Protein AF-A0AAV9C1B7-F1 (afdb_monomer)

Structure (mmCIF, N/CA/C/O backbone):
data_AF-A0AAV9C1B7-F1
#
_entry.id   AF-A0AAV9C1B7-F1
#
loop_
_atom_site.group_PDB
_atom_site.id
_atom_site.type_symbol
_atom_site.label_atom_id
_atom_site.label_alt_id
_atom_site.label_comp_id
_atom_site.label_asym_id
_atom_site.label_entity_id
_atom_site.label_seq_id
_atom_site.pdbx_PDB_ins_code
_atom_site.Cartn_x
_atom_site.Cartn_y
_atom_site.Cartn_z
_atom_site.occupancy
_atom_site.B_iso_or_equiv
_atom_site.auth_seq_id
_atom_site.auth_comp_id
_atom_site.auth_asym_id
_atom_site.auth_atom_id
_atom_site.pdbx_PDB_model_num
ATOM 1 N N . MET A 1 1 ? 6.411 6.183 15.740 1.00 56.03 1 MET A N 1
ATOM 2 C CA . MET A 1 1 ? 5.144 6.193 14.979 1.00 56.03 1 MET A CA 1
ATOM 3 C C . MET A 1 1 ? 4.269 5.058 15.494 1.00 56.03 1 MET A C 1
ATOM 5 O O . MET A 1 1 ? 4.793 3.987 15.737 1.00 56.03 1 MET A O 1
ATOM 9 N N . PHE A 1 2 ? 2.985 5.317 15.755 1.00 60.78 2 PHE A N 1
ATOM 10 C CA . PHE A 1 2 ? 1.939 4.313 16.015 1.00 60.78 2 PHE A CA 1
ATOM 11 C C . PHE A 1 2 ? 2.238 3.130 16.975 1.00 60.78 2 PHE A C 1
ATOM 13 O O . PHE A 1 2 ? 1.910 1.987 16.677 1.00 60.78 2 PHE A O 1
ATOM 20 N N . ASN A 1 3 ? 2.787 3.382 18.168 1.00 59.91 3 ASN A N 1
ATOM 21 C CA . ASN A 1 3 ? 3.024 2.315 19.161 1.00 59.91 3 ASN A CA 1
ATOM 22 C C . ASN A 1 3 ? 1.745 1.838 19.877 1.00 59.91 3 ASN A C 1
ATOM 24 O O . ASN A 1 3 ? 1.700 0.746 20.441 1.00 59.91 3 ASN A O 1
ATOM 28 N N . ASP A 1 4 ? 0.677 2.636 19.832 1.00 73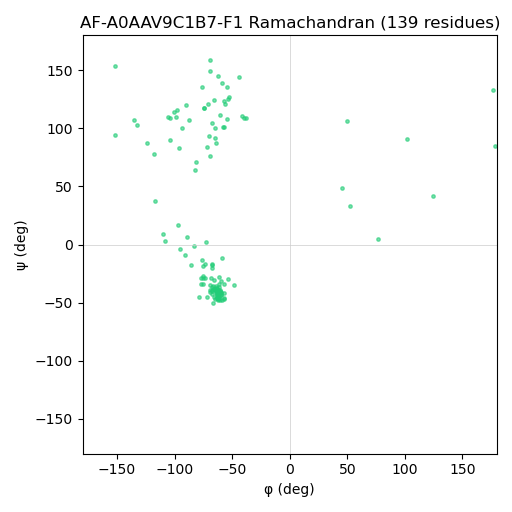.00 4 ASP A N 1
ATOM 29 C CA . ASP A 1 4 ? -0.571 2.315 20.512 1.00 73.00 4 ASP A CA 1
ATOM 30 C C . ASP A 1 4 ? -1.544 1.593 19.580 1.00 73.00 4 ASP A C 1
ATOM 32 O O . ASP A 1 4 ? -2.297 2.222 18.831 1.00 73.00 4 ASP A O 1
ATOM 36 N N . ARG A 1 5 ? -1.619 0.263 19.705 1.00 70.12 5 ARG A N 1
ATOM 37 C CA . ARG A 1 5 ? -2.596 -0.583 18.986 1.00 70.12 5 ARG A CA 1
ATOM 38 C C . ARG A 1 5 ? -4.036 -0.067 19.064 1.00 70.12 5 ARG A C 1
ATOM 40 O O . ARG A 1 5 ? -4.780 -0.173 18.097 1.00 70.12 5 ARG A O 1
ATOM 47 N N . ARG A 1 6 ? -4.426 0.528 20.196 1.00 72.19 6 ARG A N 1
ATOM 48 C CA . ARG A 1 6 ? -5.775 1.093 20.393 1.00 72.19 6 ARG A CA 1
ATOM 49 C C . ARG A 1 6 ? -5.996 2.396 19.621 1.00 72.19 6 ARG A C 1
ATOM 51 O O . ARG A 1 6 ? -7.122 2.699 19.250 1.00 72.19 6 ARG A O 1
ATOM 58 N N . LYS A 1 7 ? -4.938 3.177 19.375 1.00 82.31 7 LYS A N 1
ATOM 59 C CA . LYS A 1 7 ? -5.026 4.399 18.560 1.00 82.31 7 LYS A CA 1
ATOM 60 C C . LYS A 1 7 ? -5.124 4.062 17.073 1.00 82.31 7 LYS A C 1
ATOM 62 O O . LYS A 1 7 ? -5.778 4.793 16.344 1.00 82.31 7 LYS A O 1
ATOM 67 N N . LEU A 1 8 ? -4.563 2.929 16.646 1.00 83.81 8 LEU A N 1
ATOM 68 C CA . LEU A 1 8 ? -4.617 2.483 15.252 1.00 83.81 8 LEU A CA 1
ATOM 69 C C . LEU A 1 8 ? -6.034 2.174 14.767 1.00 83.81 8 LEU A C 1
ATOM 71 O O . LEU A 1 8 ? -6.374 2.504 13.638 1.00 83.81 8 LEU A O 1
ATOM 75 N N . GLN A 1 9 ? -6.889 1.634 15.637 1.00 85.25 9 GLN A N 1
ATOM 76 C CA . GLN A 1 9 ? -8.305 1.415 15.322 1.00 85.25 9 GLN A CA 1
ATOM 77 C C . GLN A 1 9 ? -9.060 2.716 15.018 1.00 85.25 9 GLN A C 1
ATOM 79 O O . GLN A 1 9 ? -10.016 2.696 14.253 1.00 85.25 9 GLN A O 1
ATOM 84 N N . LYS A 1 10 ? -8.617 3.851 15.579 1.00 87.50 10 LYS A N 1
ATOM 85 C CA . LYS A 1 10 ? -9.222 5.169 15.328 1.00 87.50 10 LYS A CA 1
ATOM 86 C C . LYS A 1 10 ? -8.850 5.758 13.963 1.00 87.50 10 LYS A C 1
ATOM 88 O O . LYS A 1 10 ? -9.458 6.741 13.564 1.00 87.50 10 LYS A O 1
ATOM 93 N N . LEU A 1 11 ? -7.847 5.195 13.285 1.00 89.12 11 LEU A N 1
ATOM 94 C CA . LEU A 1 11 ? -7.454 5.599 11.930 1.00 89.12 11 LEU A CA 1
ATOM 95 C C . LEU A 1 11 ? -8.278 4.892 10.853 1.00 89.12 11 LEU A C 1
ATOM 97 O O . LEU A 1 11 ? -8.266 5.317 9.702 1.00 89.12 11 LEU A O 1
ATOM 101 N N . ALA A 1 12 ? -8.952 3.797 11.209 1.00 90.44 12 ALA A N 1
ATOM 102 C CA . ALA A 1 12 ? -9.855 3.123 10.295 1.00 90.44 12 ALA A CA 1
ATOM 103 C C . ALA A 1 12 ? -11.089 3.993 10.034 1.00 90.44 12 ALA A C 1
ATOM 105 O O . ALA A 1 12 ? -11.534 4.733 10.913 1.00 90.44 12 ALA A O 1
ATOM 106 N N . ASP A 1 13 ? -11.659 3.867 8.835 1.00 91.12 13 ASP A N 1
ATOM 107 C CA . ASP A 1 13 ? -12.870 4.590 8.456 1.00 91.12 13 ASP A CA 1
ATOM 108 C C . ASP A 1 13 ? -14.014 4.281 9.452 1.00 91.12 13 ASP A C 1
ATOM 110 O O . ASP A 1 13 ? -14.382 3.109 9.622 1.00 91.12 13 ASP A O 1
ATOM 114 N N . PRO A 1 14 ? -14.608 5.306 10.100 1.00 91.19 14 PRO A N 1
ATOM 115 C CA . PRO A 1 14 ? -15.753 5.137 10.991 1.00 91.19 14 PRO A CA 1
ATOM 116 C C . PRO A 1 14 ? -16.931 4.388 10.354 1.00 91.19 14 PRO A C 1
ATOM 118 O O . PRO A 1 14 ? -17.661 3.680 11.054 1.00 91.19 14 PRO A O 1
ATOM 121 N N . ARG A 1 15 ? -17.106 4.489 9.029 1.00 92.75 15 ARG A N 1
ATOM 122 C CA . ARG A 1 15 ? -18.174 3.812 8.277 1.00 92.75 15 ARG A CA 1
ATOM 123 C C . ARG A 1 15 ? -18.016 2.299 8.243 1.00 92.75 15 ARG A C 1
ATOM 125 O O . ARG A 1 15 ? -19.007 1.603 8.039 1.00 92.75 15 ARG A O 1
ATOM 132 N N . LEU A 1 16 ? -16.811 1.781 8.483 1.00 89.44 16 LEU A N 1
ATOM 133 C CA . LEU A 1 16 ? -16.593 0.343 8.600 1.00 89.44 16 LEU A CA 1
ATOM 134 C C . LEU A 1 16 ? -17.133 -0.210 9.921 1.00 89.44 16 LEU A C 1
ATOM 136 O O . LEU A 1 16 ? -17.308 -1.416 10.023 1.00 89.44 16 LEU A O 1
ATOM 140 N N . GLN A 1 17 ? -17.401 0.627 10.934 1.00 87.81 17 GLN A N 1
ATOM 141 C CA . GLN A 1 17 ? -17.998 0.210 12.215 1.00 87.81 17 GLN A CA 1
ATOM 142 C C . GLN A 1 17 ? -17.262 -0.965 12.897 1.00 87.81 17 GLN A C 1
ATOM 144 O O . GLN A 1 17 ? -17.877 -1.820 13.531 1.00 87.81 17 GLN A O 1
ATOM 149 N N . GLY A 1 18 ? -15.937 -1.049 12.733 1.00 86.44 18 GLY A N 1
ATOM 150 C CA . GLY A 1 18 ? -15.138 -2.167 13.254 1.00 86.44 18 GLY A CA 1
ATOM 151 C C . GLY A 1 18 ? -15.244 -3.472 12.452 1.00 86.44 18 GLY A C 1
ATOM 152 O O . GLY A 1 18 ? -14.652 -4.474 12.848 1.00 86.44 18 GLY A O 1
ATOM 153 N N . ARG A 1 19 ? -15.956 -3.474 11.318 1.00 88.81 19 ARG A N 1
ATOM 154 C CA . ARG A 1 19 ? -16.113 -4.622 10.416 1.00 88.81 19 ARG A CA 1
ATOM 155 C C . ARG A 1 19 ? -14.924 -4.770 9.475 1.00 88.81 19 ARG A C 1
ATOM 157 O O . ARG A 1 19 ? -15.034 -4.598 8.265 1.00 88.81 19 ARG A O 1
ATOM 164 N N . TYR A 1 20 ? -13.763 -5.038 10.046 1.00 88.88 20 TYR A N 1
ATOM 165 C CA . TYR A 1 20 ? -12.546 -5.292 9.292 1.00 88.88 20 TYR A CA 1
ATOM 166 C C . TYR A 1 20 ? -11.608 -6.201 10.091 1.00 88.88 20 TYR A C 1
ATOM 168 O O . TYR A 1 20 ? -11.634 -6.205 11.328 1.00 88.88 20 TYR A O 1
ATOM 176 N N . PRO A 1 21 ? -10.741 -6.973 9.418 1.00 90.19 21 PRO A N 1
ATOM 177 C CA . PRO A 1 21 ? -9.776 -7.803 10.112 1.00 90.19 21 PRO A CA 1
ATOM 178 C C . PRO A 1 21 ? -8.711 -6.909 10.749 1.00 90.19 21 PRO A C 1
ATOM 180 O O . PRO A 1 21 ? -7.979 -6.195 10.063 1.00 90.19 21 PRO A O 1
ATOM 183 N N . MET A 1 22 ? -8.556 -6.990 12.073 1.00 88.25 22 MET A N 1
ATOM 184 C CA . MET A 1 22 ? -7.535 -6.209 12.784 1.00 88.25 22 MET A CA 1
ATOM 185 C C . MET A 1 22 ? -6.115 -6.471 12.273 1.00 88.25 22 MET A C 1
ATOM 187 O O . MET A 1 22 ? -5.294 -5.558 12.241 1.00 88.25 22 MET A O 1
ATOM 191 N N . ARG A 1 23 ? -5.824 -7.708 11.852 1.00 88.81 23 ARG A N 1
ATOM 192 C CA . ARG A 1 23 ? -4.534 -8.057 11.241 1.00 88.81 23 ARG A CA 1
ATOM 193 C C . ARG A 1 23 ? -4.308 -7.302 9.930 1.00 88.81 23 ARG A C 1
ATOM 195 O O . ARG A 1 23 ? -3.245 -6.712 9.767 1.00 88.81 23 ARG A O 1
ATOM 202 N N . GLY A 1 24 ? -5.324 -7.257 9.066 1.00 91.69 24 GLY A N 1
ATOM 203 C CA . GLY A 1 24 ? -5.274 -6.521 7.803 1.00 91.69 24 GLY A CA 1
ATOM 204 C C . GLY A 1 24 ? -5.079 -5.021 8.018 1.00 91.69 24 GLY A C 1
ATOM 205 O O . GLY A 1 24 ? -4.245 -4.421 7.347 1.00 91.69 24 GLY A O 1
ATOM 206 N N . LEU A 1 25 ? -5.745 -4.432 9.021 1.00 91.06 25 LEU A N 1
ATOM 207 C CA . LEU A 1 25 ? -5.539 -3.023 9.381 1.00 91.06 25 LEU A CA 1
ATOM 208 C C . LEU A 1 25 ? -4.075 -2.738 9.751 1.00 91.06 25 LEU A C 1
ATOM 210 O O . LEU A 1 25 ? -3.489 -1.780 9.253 1.00 91.06 25 LEU A O 1
ATOM 214 N N . TYR A 1 26 ? -3.465 -3.563 10.608 1.00 91.88 26 TYR A N 1
ATOM 215 C CA . TYR A 1 26 ? -2.068 -3.358 11.004 1.00 91.88 26 TYR A CA 1
ATOM 216 C C . TYR A 1 26 ? -1.096 -3.524 9.835 1.00 91.88 26 TYR A C 1
ATOM 218 O O . TYR A 1 26 ? -0.146 -2.752 9.723 1.00 91.88 26 TYR A O 1
ATOM 226 N N . GLN A 1 27 ? -1.337 -4.497 8.956 1.00 93.81 27 GLN A N 1
ATOM 227 C CA . GLN A 1 27 ? -0.509 -4.697 7.768 1.00 93.81 27 GLN A CA 1
ATOM 228 C C . GLN A 1 27 ? -0.638 -3.525 6.789 1.00 93.81 27 GLN A C 1
ATOM 230 O O . GLN A 1 27 ? 0.377 -3.003 6.336 1.00 93.81 27 GLN A O 1
ATOM 235 N N . ALA A 1 28 ? -1.859 -3.056 6.524 1.00 94.56 28 ALA A N 1
ATOM 236 C CA . ALA A 1 28 ? -2.099 -1.895 5.670 1.00 94.56 28 ALA A CA 1
ATOM 237 C C . ALA A 1 28 ? -1.412 -0.635 6.223 1.00 94.56 28 ALA A C 1
ATOM 239 O O . ALA A 1 28 ? -0.771 0.099 5.474 1.00 94.56 28 ALA A O 1
ATOM 240 N N . LEU A 1 29 ? -1.470 -0.421 7.541 1.00 93.50 29 LEU A N 1
ATOM 241 C CA . LEU A 1 29 ? -0.768 0.678 8.207 1.00 93.50 29 LEU A CA 1
ATOM 242 C C . LEU A 1 29 ? 0.754 0.560 8.103 1.00 93.50 29 LEU A 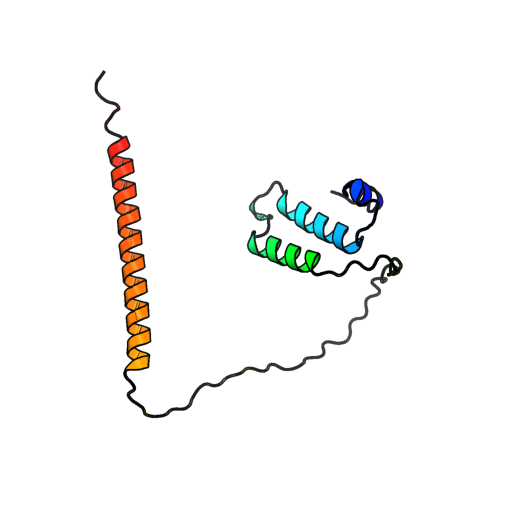C 1
ATOM 244 O O . LEU A 1 29 ? 1.421 1.576 7.930 1.00 93.50 29 LEU A O 1
ATOM 248 N N . ALA A 1 30 ? 1.311 -0.650 8.182 1.00 93.06 30 ALA A N 1
ATOM 249 C CA . ALA A 1 30 ? 2.740 -0.863 7.976 1.00 93.06 30 ALA A CA 1
ATOM 250 C C . ALA A 1 30 ? 3.151 -0.494 6.541 1.00 93.06 30 ALA A C 1
ATOM 252 O O . ALA A 1 30 ? 4.111 0.252 6.358 1.00 93.06 30 ALA A O 1
ATOM 253 N N . VAL A 1 31 ? 2.383 -0.930 5.535 1.00 95.69 31 VAL A N 1
ATOM 254 C CA . VAL A 1 31 ? 2.616 -0.568 4.125 1.00 95.69 31 VAL A CA 1
ATOM 255 C C . VAL A 1 31 ? 2.515 0.943 3.920 1.00 95.69 31 VAL A C 1
ATOM 257 O O . VAL A 1 31 ? 3.428 1.544 3.353 1.00 95.69 31 VAL A O 1
ATOM 260 N N . ALA A 1 32 ? 1.468 1.581 4.448 1.00 95.69 32 ALA A N 1
ATOM 261 C CA . ALA A 1 32 ? 1.305 3.031 4.382 1.00 95.69 32 ALA A CA 1
ATOM 262 C C . ALA A 1 32 ? 2.472 3.766 5.059 1.00 95.69 32 ALA A C 1
ATOM 264 O O . ALA A 1 32 ? 3.027 4.703 4.486 1.00 95.69 32 ALA A O 1
ATOM 265 N N . SER A 1 33 ? 2.902 3.300 6.237 1.00 93.75 33 SER A N 1
ATOM 266 C CA . SER A 1 33 ? 4.039 3.872 6.959 1.00 93.75 33 SER A CA 1
ATOM 267 C C . SER A 1 33 ? 5.333 3.777 6.160 1.00 93.75 33 SER A C 1
ATOM 269 O O . SER A 1 33 ? 6.126 4.708 6.229 1.00 93.75 33 SER A O 1
ATOM 271 N N . MET A 1 34 ? 5.552 2.690 5.411 1.00 95.44 34 MET A N 1
ATOM 272 C CA . MET A 1 34 ? 6.723 2.564 4.541 1.00 95.44 34 MET A CA 1
ATOM 273 C C . MET A 1 34 ? 6.687 3.569 3.382 1.00 95.44 34 MET A C 1
ATOM 275 O O . MET A 1 34 ? 7.732 4.096 3.006 1.00 95.44 34 MET A O 1
ATOM 279 N N . CYS A 1 35 ? 5.498 3.856 2.843 1.00 96.94 35 CYS A N 1
ATOM 280 C CA . CYS A 1 35 ? 5.311 4.733 1.684 1.00 96.94 35 CYS A CA 1
ATOM 281 C C . CYS A 1 35 ? 5.469 6.226 2.010 1.00 96.94 35 CYS A C 1
ATOM 283 O O . CYS A 1 35 ? 5.960 6.979 1.173 1.00 96.94 35 CYS A O 1
ATOM 285 N N . ILE A 1 36 ? 5.070 6.658 3.211 1.00 95.06 36 ILE A N 1
ATOM 286 C CA . ILE A 1 36 ? 5.095 8.079 3.612 1.00 95.06 36 ILE A CA 1
ATOM 287 C C . ILE A 1 36 ? 6.416 8.517 4.258 1.00 95.06 36 ILE A C 1
ATOM 289 O O . ILE A 1 36 ? 6.498 9.622 4.788 1.00 95.06 36 ILE A O 1
ATOM 293 N N . GLN A 1 37 ? 7.438 7.657 4.275 1.00 94.81 37 GLN A N 1
ATOM 294 C CA . GLN A 1 37 ? 8.723 7.991 4.888 1.00 94.81 37 GLN A CA 1
ATOM 295 C C . GLN A 1 37 ? 9.344 9.227 4.230 1.00 94.81 37 GLN A C 1
ATOM 297 O O . GLN A 1 37 ? 9.328 9.356 3.006 1.00 94.81 37 GLN A O 1
ATOM 302 N N . GLU A 1 38 ? 9.927 10.114 5.039 1.00 96.38 38 GLU A N 1
ATOM 303 C CA . GLU A 1 38 ? 10.585 11.337 4.559 1.00 96.38 38 GLU A CA 1
ATOM 304 C C . GLU A 1 38 ? 11.692 11.005 3.548 1.00 96.38 38 GLU A C 1
ATOM 306 O O . GLU A 1 38 ? 11.741 11.552 2.448 1.00 96.38 38 GLU A O 1
ATOM 311 N N . GLN A 1 39 ? 12.519 10.010 3.876 1.00 96.38 39 GLN A N 1
ATOM 312 C CA . GLN A 1 39 ? 13.591 9.553 3.005 1.00 96.38 39 GLN A CA 1
ATOM 313 C C . GLN A 1 39 ? 13.042 8.732 1.830 1.00 96.38 39 GLN A C 1
ATOM 315 O O . GLN A 1 39 ? 12.504 7.644 2.011 1.00 96.38 39 GLN A O 1
ATOM 320 N N . ALA A 1 40 ? 13.247 9.207 0.598 1.00 95.44 40 ALA A N 1
ATOM 321 C CA . ALA A 1 40 ? 12.759 8.521 -0.603 1.00 95.44 40 ALA A CA 1
ATOM 322 C C . ALA A 1 40 ? 13.358 7.114 -0.788 1.00 95.44 40 ALA A C 1
ATOM 324 O O . ALA A 1 40 ? 12.668 6.207 -1.240 1.00 95.44 40 ALA A O 1
ATOM 325 N N . ALA A 1 41 ? 14.619 6.917 -0.392 1.00 95.75 41 ALA A N 1
ATOM 326 C CA . ALA A 1 41 ? 15.328 5.645 -0.545 1.00 95.75 41 ALA A CA 1
ATOM 327 C C . ALA A 1 41 ? 14.771 4.500 0.322 1.00 95.75 41 ALA A C 1
ATOM 329 O O . ALA A 1 41 ? 15.070 3.341 0.054 1.00 95.75 41 ALA A O 1
ATOM 330 N N . THR A 1 42 ? 13.985 4.799 1.362 1.00 95.06 42 THR A N 1
ATOM 331 C CA . THR A 1 42 ? 13.363 3.776 2.219 1.00 95.06 42 THR A CA 1
ATOM 332 C C . THR A 1 42 ? 11.933 3.440 1.798 1.00 95.06 42 THR A C 1
ATOM 334 O O . THR A 1 42 ? 11.314 2.548 2.384 1.00 95.06 42 THR A O 1
ATOM 337 N N . ARG A 1 43 ? 11.397 4.141 0.790 1.00 98.06 43 ARG A N 1
ATOM 338 C CA . ARG A 1 43 ? 10.080 3.854 0.221 1.00 98.06 43 ARG A CA 1
ATOM 339 C C . ARG A 1 43 ? 10.183 2.618 -0.687 1.00 98.06 43 ARG A C 1
ATOM 341 O O . ARG A 1 43 ? 11.128 2.521 -1.467 1.00 98.06 43 ARG A O 1
ATOM 348 N N . PRO A 1 44 ? 9.233 1.675 -0.605 1.00 97.62 44 PRO A N 1
ATOM 349 C CA . PRO A 1 44 ? 9.233 0.481 -1.446 1.00 97.62 44 PRO A CA 1
ATOM 350 C C . PRO A 1 44 ? 8.931 0.819 -2.913 1.00 97.62 44 PRO A C 1
ATOM 352 O O . PRO A 1 44 ? 8.310 1.842 -3.215 1.00 97.62 44 PRO A O 1
ATOM 355 N N . LEU A 1 45 ? 9.319 -0.077 -3.828 1.00 97.88 45 LEU A N 1
AT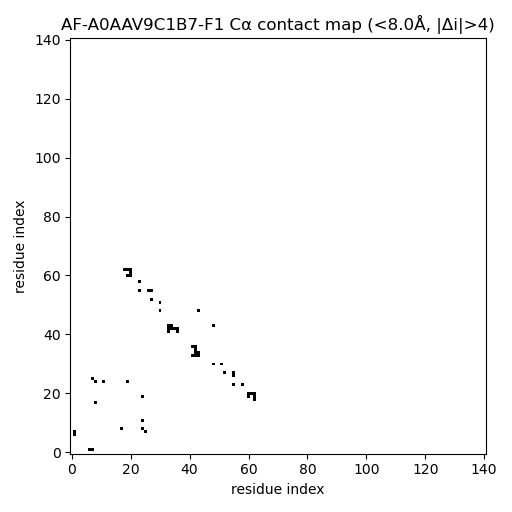OM 356 C CA . LEU A 1 45 ? 8.895 0.003 -5.225 1.00 97.88 45 LEU A CA 1
ATOM 357 C C . LEU A 1 45 ? 7.372 -0.135 -5.311 1.00 97.88 45 LEU A C 1
ATOM 359 O O . LEU A 1 45 ? 6.761 -0.919 -4.583 1.00 97.88 45 LEU A O 1
ATOM 363 N N . ILE A 1 46 ? 6.747 0.578 -6.250 1.00 97.75 46 ILE A N 1
ATOM 364 C CA . ILE A 1 46 ? 5.285 0.530 -6.404 1.00 97.75 46 ILE A CA 1
ATOM 365 C C . ILE A 1 46 ? 4.780 -0.889 -6.712 1.00 97.75 46 ILE A C 1
ATOM 367 O O . ILE A 1 46 ? 3.705 -1.269 -6.254 1.00 97.75 46 ILE A O 1
ATOM 371 N N . ALA A 1 47 ? 5.580 -1.702 -7.410 1.00 98.25 47 ALA A N 1
ATOM 372 C CA . ALA A 1 47 ? 5.273 -3.106 -7.676 1.00 98.25 47 ALA A CA 1
ATOM 373 C C . ALA A 1 47 ? 5.131 -3.934 -6.381 1.00 98.25 47 ALA A C 1
ATOM 375 O O . ALA A 1 47 ? 4.203 -4.739 -6.260 1.00 98.25 47 ALA A O 1
ATOM 376 N N . ASP A 1 48 ? 5.987 -3.688 -5.384 1.00 97.75 48 ASP A N 1
ATOM 377 C CA . ASP A 1 48 ? 5.932 -4.371 -4.086 1.00 97.75 48 ASP A CA 1
ATOM 378 C C . ASP A 1 48 ? 4.702 -3.936 -3.287 1.00 97.75 48 ASP A C 1
ATOM 380 O O . ASP A 1 48 ? 4.029 -4.762 -2.667 1.00 97.75 48 ASP A O 1
ATOM 384 N N . VAL A 1 49 ? 4.356 -2.645 -3.349 1.00 98.06 49 VAL A N 1
ATOM 385 C CA . VAL A 1 49 ? 3.151 -2.101 -2.704 1.00 98.06 49 VAL A CA 1
ATOM 386 C C . VAL A 1 49 ? 1.895 -2.738 -3.290 1.00 98.06 49 VAL A C 1
ATOM 388 O O . VAL A 1 49 ? 1.041 -3.207 -2.538 1.00 98.06 49 VAL A O 1
ATOM 391 N N . VAL A 1 50 ? 1.786 -2.806 -4.619 1.00 98.06 50 VAL A N 1
ATOM 392 C CA . VAL A 1 50 ? 0.640 -3.433 -5.296 1.00 98.06 50 VAL A CA 1
ATOM 393 C C . VAL A 1 50 ? 0.541 -4.912 -4.935 1.00 98.06 50 VAL A C 1
ATOM 395 O O . VAL A 1 50 ? -0.552 -5.395 -4.637 1.00 98.06 50 VAL A O 1
ATOM 398 N N . THR A 1 51 ? 1.667 -5.622 -4.891 1.00 97.88 51 THR A N 1
ATOM 399 C CA . THR A 1 51 ? 1.706 -7.036 -4.491 1.00 97.88 51 THR A CA 1
ATOM 400 C C . THR A 1 51 ? 1.226 -7.220 -3.050 1.00 97.88 51 THR A C 1
ATOM 402 O O . THR A 1 51 ? 0.361 -8.058 -2.784 1.00 97.88 51 THR A O 1
ATOM 405 N N . ALA A 1 52 ? 1.717 -6.396 -2.120 1.00 97.1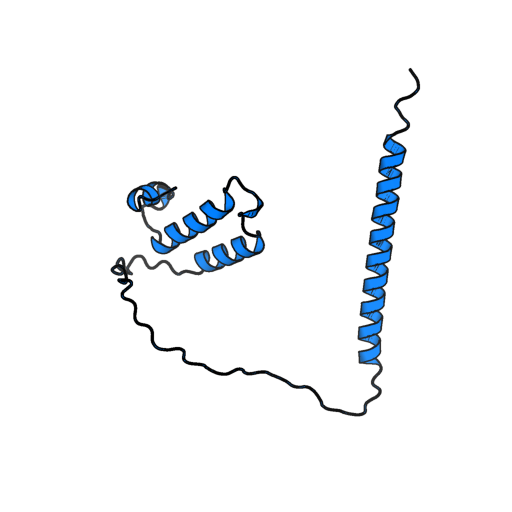9 52 ALA A N 1
ATOM 406 C CA . ALA A 1 52 ? 1.302 -6.435 -0.721 1.00 97.19 52 ALA A CA 1
ATOM 407 C C . ALA A 1 52 ? -0.195 -6.124 -0.558 1.00 97.19 52 ALA A C 1
ATOM 409 O O . ALA A 1 52 ? -0.902 -6.850 0.140 1.00 97.19 52 ALA A O 1
ATOM 410 N N . LEU A 1 53 ? -0.703 -5.088 -1.230 1.00 97.06 53 LEU A N 1
ATOM 411 C CA . LEU A 1 53 ? -2.121 -4.726 -1.185 1.00 97.06 53 LEU A CA 1
ATOM 412 C C . LEU A 1 53 ? -3.012 -5.803 -1.814 1.00 97.06 53 LEU A C 1
ATOM 414 O O . LEU A 1 53 ? -4.067 -6.104 -1.262 1.00 97.06 53 LEU A O 1
ATOM 418 N N . SER A 1 54 ? -2.569 -6.434 -2.903 1.00 97.31 54 SER A N 1
ATOM 419 C CA . SER A 1 54 ? -3.281 -7.558 -3.529 1.00 97.31 54 SER A CA 1
ATOM 420 C C . SER A 1 54 ? -3.392 -8.742 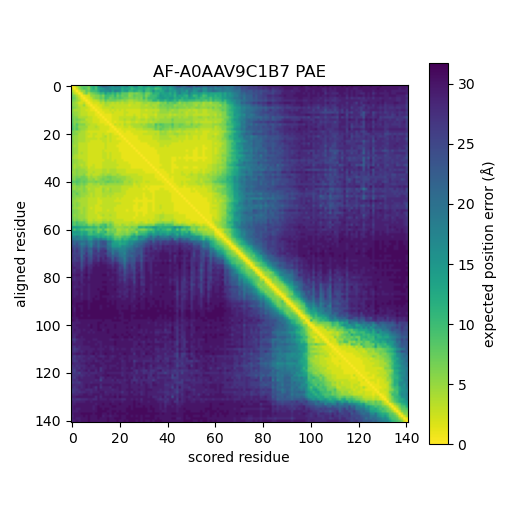-2.568 1.00 97.31 54 SER A C 1
ATOM 422 O O . SER A 1 54 ? -4.459 -9.338 -2.428 1.00 97.31 54 SER A O 1
ATOM 424 N N . TYR A 1 55 ? -2.313 -9.046 -1.841 1.00 95.31 55 TYR A N 1
ATOM 425 C CA . TYR A 1 55 ? -2.335 -10.080 -0.810 1.00 95.31 55 TYR A CA 1
ATOM 426 C C . TYR A 1 55 ? -3.308 -9.743 0.326 1.00 95.31 55 TYR A C 1
ATOM 428 O O . TYR A 1 55 ? -4.024 -10.630 0.781 1.00 95.31 55 TYR A O 1
ATOM 436 N N . LEU A 1 56 ? -3.371 -8.478 0.762 1.00 93.94 56 LEU A N 1
ATOM 437 C CA . LEU A 1 56 ? -4.308 -8.031 1.800 1.00 93.94 56 LEU A CA 1
ATOM 438 C C . LEU A 1 56 ? -5.767 -8.075 1.343 1.00 93.94 56 LEU A C 1
ATOM 440 O O . LEU A 1 56 ? -6.625 -8.482 2.122 1.00 93.94 56 LEU A O 1
ATOM 444 N N . ALA A 1 57 ? -6.047 -7.689 0.099 1.00 92.88 57 ALA A N 1
ATOM 445 C CA . ALA A 1 57 ? -7.394 -7.718 -0.467 1.00 92.88 57 ALA A CA 1
ATOM 446 C C . ALA A 1 57 ? -7.937 -9.150 -0.611 1.00 92.88 57 ALA A C 1
ATOM 448 O O . ALA A 1 57 ? -9.136 -9.371 -0.466 1.00 92.88 57 ALA A O 1
ATOM 449 N N . ASN A 1 58 ? -7.049 -10.124 -0.829 1.00 92.38 58 ASN A N 1
ATOM 450 C CA . ASN A 1 58 ? -7.402 -11.539 -0.942 1.00 92.38 58 ASN A CA 1
ATOM 451 C C . ASN A 1 58 ? -7.541 -12.250 0.420 1.00 92.38 58 ASN A C 1
ATOM 453 O O . ASN A 1 58 ? -7.862 -13.437 0.461 1.00 92.38 58 ASN A O 1
ATOM 457 N N . GLN A 1 59 ? -7.307 -11.557 1.542 1.00 86.38 59 GLN A N 1
ATOM 458 C CA . GLN A 1 59 ? -7.585 -12.097 2.874 1.00 86.38 59 GLN A CA 1
ATOM 459 C C . GLN A 1 59 ? -9.100 -12.088 3.111 1.00 86.38 59 GLN A C 1
ATOM 461 O O . GLN A 1 59 ? -9.724 -11.028 3.174 1.00 86.38 59 GLN A O 1
ATOM 466 N N . SER A 1 60 ? -9.704 -13.258 3.303 1.00 80.50 60 SER A N 1
ATOM 467 C CA . SER A 1 60 ? -11.116 -13.355 3.679 1.00 80.50 60 SER A CA 1
ATOM 468 C C . SER A 1 60 ? -11.352 -12.766 5.075 1.00 80.50 60 SER A C 1
ATOM 470 O O . SER A 1 60 ? -10.737 -13.201 6.053 1.00 80.50 60 SER A O 1
ATOM 472 N N . TYR A 1 61 ? -12.266 -11.799 5.179 1.00 83.88 61 TYR A N 1
ATOM 473 C CA . TYR A 1 61 ? -12.760 -11.299 6.460 1.00 83.88 61 TYR A CA 1
ATOM 474 C C . TYR A 1 61 ? -13.943 -12.149 6.926 1.00 83.88 61 TYR A C 1
ATOM 476 O O . TYR A 1 61 ? -15.040 -12.034 6.386 1.00 83.88 61 TYR A O 1
ATOM 484 N N . ASP A 1 62 ? -13.716 -12.984 7.938 1.00 79.38 62 ASP A N 1
ATOM 485 C CA . ASP A 1 62 ? -14.786 -13.679 8.649 1.00 79.38 62 ASP A CA 1
ATOM 486 C C . ASP A 1 62 ? -15.101 -12.929 9.960 1.00 79.38 62 ASP A C 1
ATOM 488 O O . ASP A 1 62 ? -14.274 -12.934 10.878 1.00 79.38 62 ASP A O 1
ATOM 492 N N . PRO A 1 63 ? -16.269 -12.266 10.076 1.00 71.81 63 PRO A N 1
ATOM 493 C CA . PRO A 1 63 ? -16.665 -11.552 11.290 1.00 71.81 63 PRO A CA 1
ATOM 494 C C . PRO A 1 63 ? -16.948 -12.483 12.484 1.00 71.81 63 PRO A C 1
ATOM 496 O O . PRO A 1 63 ? -16.959 -12.003 13.618 1.00 71.81 63 PRO A O 1
ATOM 499 N N . ASN A 1 64 ? -17.156 -13.786 12.251 1.00 67.69 64 ASN A N 1
ATOM 500 C CA . ASN A 1 64 ? -17.347 -14.810 13.287 1.00 67.69 64 ASN A CA 1
ATOM 501 C C . ASN A 1 64 ? -16.039 -15.472 13.730 1.00 67.69 64 ASN A C 1
ATOM 503 O O . ASN A 1 64 ? -16.021 -16.198 14.729 1.00 67.69 64 ASN A O 1
ATOM 507 N N . MET A 1 65 ? -14.933 -15.209 13.033 1.00 63.19 65 MET A N 1
ATOM 508 C CA . MET A 1 65 ? -13.616 -15.619 13.487 1.00 63.19 65 MET A CA 1
ATOM 509 C C . MET A 1 65 ? -13.262 -14.761 14.704 1.00 63.19 65 MET A C 1
ATOM 511 O O . MET A 1 65 ? -12.775 -13.635 14.581 1.00 63.19 65 MET A O 1
ATOM 515 N N . ALA A 1 66 ? -13.567 -15.283 15.898 1.00 55.41 66 ALA A N 1
ATOM 516 C CA . ALA A 1 66 ? -13.212 -14.669 17.172 1.00 55.41 66 ALA A CA 1
ATOM 517 C C . ALA A 1 66 ? -11.758 -14.167 17.119 1.00 55.41 66 ALA A C 1
ATOM 519 O O . ALA A 1 66 ? -10.920 -14.825 16.490 1.00 55.41 66 ALA A O 1
ATOM 520 N N . PRO A 1 67 ? -11.425 -13.025 17.753 1.00 53.28 67 PRO A N 1
ATOM 521 C CA . PRO A 1 67 ? -10.074 -12.487 17.722 1.00 53.28 67 PRO A CA 1
ATOM 522 C C . PRO A 1 67 ? -9.125 -13.547 18.275 1.00 53.28 67 PRO A C 1
ATOM 524 O O . PRO A 1 67 ? -9.058 -13.757 19.486 1.00 53.28 67 PRO A O 1
ATOM 527 N N . ALA A 1 68 ? -8.435 -14.250 17.371 1.00 54.78 68 ALA A N 1
ATOM 528 C CA . ALA A 1 68 ? -7.557 -15.341 17.741 1.00 54.78 68 ALA A CA 1
ATOM 529 C C . ALA A 1 68 ? -6.585 -14.808 18.800 1.00 54.78 68 ALA A C 1
ATOM 531 O O . ALA A 1 68 ? -5.968 -13.754 18.569 1.00 54.78 68 ALA A O 1
ATOM 532 N N . PRO A 1 69 ? -6.471 -15.472 19.965 1.00 48.56 69 PRO A N 1
ATOM 533 C CA . PRO A 1 69 ? -5.570 -15.024 21.004 1.00 48.56 69 PRO A CA 1
ATOM 534 C C . PRO A 1 69 ? -4.181 -14.906 20.392 1.00 48.56 69 PRO A C 1
ATOM 536 O O . PRO A 1 69 ? -3.760 -15.743 19.592 1.00 48.56 69 PRO A O 1
ATOM 539 N N . SER A 1 70 ? -3.517 -13.800 20.727 1.00 48.97 70 SER A N 1
ATOM 540 C CA . SER A 1 70 ? -2.146 -13.498 20.341 1.00 48.97 70 SER A CA 1
ATOM 541 C C . SER A 1 70 ? -1.317 -14.774 20.438 1.00 48.97 70 SER A C 1
ATOM 543 O O . SER A 1 70 ? -1.066 -15.244 21.548 1.00 48.97 70 SER A O 1
ATOM 545 N N . LEU A 1 71 ? -0.922 -15.343 19.293 1.00 51.34 71 LEU A N 1
ATOM 546 C CA . LEU A 1 71 ? 0.085 -16.392 19.262 1.00 51.34 71 LEU A CA 1
ATOM 547 C C . LEU A 1 71 ? 1.292 -15.805 19.979 1.00 51.34 71 LEU A C 1
ATOM 549 O O . LEU A 1 71 ? 1.909 -14.839 19.524 1.00 51.34 71 LEU A O 1
ATOM 553 N N . ARG A 1 72 ? 1.526 -16.324 21.183 1.00 43.66 72 ARG A N 1
ATOM 554 C CA . ARG A 1 72 ? 2.720 -16.057 21.955 1.00 43.66 72 ARG A CA 1
ATOM 555 C C . ARG A 1 72 ? 3.871 -16.458 21.047 1.00 43.66 72 ARG A C 1
ATOM 557 O O . ARG A 1 72 ? 3.945 -17.602 20.610 1.00 43.66 72 ARG A O 1
ATOM 564 N N . VAL A 1 73 ? 4.742 -15.503 20.748 1.00 52.06 73 VAL A N 1
ATOM 565 C CA . VAL A 1 73 ? 6.083 -15.800 20.258 1.00 52.06 73 VAL A CA 1
ATOM 566 C C . VAL A 1 73 ? 6.784 -16.524 21.405 1.00 52.06 73 VAL A C 1
ATOM 568 O O . VAL A 1 73 ? 7.379 -15.909 22.282 1.00 52.06 73 VAL A O 1
ATOM 571 N N . THR A 1 74 ? 6.622 -17.841 21.461 1.00 39.56 74 THR A N 1
ATOM 572 C CA . THR A 1 74 ? 7.523 -18.729 22.185 1.00 39.56 74 THR A CA 1
ATOM 573 C C . THR A 1 74 ? 8.360 -19.398 21.120 1.00 39.56 74 THR A C 1
ATOM 575 O O . THR A 1 74 ? 7.851 -20.175 20.313 1.00 39.56 74 THR A O 1
ATOM 578 N N . GLY A 1 75 ? 9.635 -19.018 21.071 1.00 49.75 75 GLY A N 1
ATOM 579 C CA . GLY A 1 75 ? 10.594 -19.616 20.165 1.00 49.75 75 GLY A CA 1
ATOM 580 C C . GLY A 1 75 ? 10.611 -21.130 20.335 1.00 49.75 75 GLY A C 1
ATOM 581 O O . GLY A 1 75 ? 10.830 -21.652 21.424 1.00 49.75 75 GLY A O 1
ATOM 582 N N . SER A 1 76 ? 10.399 -21.834 19.234 1.00 41.53 76 SER A N 1
ATOM 583 C CA . SER A 1 76 ? 10.888 -23.190 19.049 1.00 41.53 76 SER A CA 1
ATOM 584 C C . SER A 1 76 ? 11.530 -23.233 17.673 1.00 41.53 76 SER A C 1
ATOM 586 O O . SER A 1 76 ? 10.868 -23.226 16.640 1.00 41.53 76 SER A O 1
ATOM 588 N N . ARG A 1 77 ? 12.864 -23.196 17.690 1.00 50.09 77 ARG A N 1
ATOM 589 C CA . ARG A 1 77 ? 13.697 -23.728 16.618 1.00 50.09 77 ARG A CA 1
ATOM 590 C C . ARG A 1 77 ? 13.377 -25.218 16.514 1.00 50.09 77 ARG A C 1
ATOM 592 O O . ARG A 1 77 ? 13.709 -25.942 17.442 1.00 50.09 77 ARG A O 1
ATOM 599 N N . ALA A 1 78 ? 12.747 -25.644 15.427 1.00 37.75 78 ALA A N 1
ATOM 600 C CA . ALA A 1 78 ? 12.921 -26.959 14.803 1.00 37.75 78 ALA A CA 1
ATOM 601 C C . ALA A 1 78 ? 11.942 -27.085 13.632 1.00 37.75 78 ALA A C 1
ATOM 603 O O . ALA A 1 78 ? 10.758 -26.798 13.785 1.00 37.75 78 ALA A O 1
ATOM 604 N N . GLY A 1 79 ? 12.436 -27.548 12.483 1.00 34.81 79 GLY A N 1
ATOM 605 C CA . GLY A 1 79 ? 11.588 -28.007 11.385 1.00 34.81 79 GLY A CA 1
ATOM 606 C C . GLY A 1 79 ? 11.828 -27.331 10.040 1.00 34.81 79 GLY A C 1
ATOM 607 O O . GLY A 1 79 ? 10.868 -27.049 9.330 1.00 34.81 79 GLY A O 1
ATOM 608 N N . LEU A 1 80 ? 13.091 -27.104 9.663 1.00 45.25 80 LEU A N 1
ATOM 609 C CA . LEU A 1 80 ? 13.466 -27.115 8.252 1.00 45.25 80 LEU A CA 1
ATOM 610 C C . LEU A 1 80 ? 13.068 -28.497 7.709 1.00 45.25 80 LEU A C 1
ATOM 612 O O . LEU A 1 80 ? 13.727 -29.492 7.994 1.00 45.25 80 LEU A O 1
ATOM 616 N N . SER A 1 81 ? 11.937 -28.570 7.012 1.00 37.06 81 SER A N 1
ATOM 617 C CA . SER A 1 81 ? 11.626 -29.699 6.140 1.00 37.06 81 SER A CA 1
ATOM 618 C C . SER A 1 81 ? 11.850 -29.230 4.714 1.00 37.06 81 SER A C 1
ATOM 620 O O . SER A 1 81 ? 10.982 -28.659 4.057 1.00 37.06 81 SER A O 1
ATOM 622 N N . GLU A 1 82 ? 13.094 -29.432 4.292 1.00 48.84 82 GLU A N 1
ATOM 623 C CA . GLU A 1 82 ? 13.510 -29.545 2.905 1.00 48.84 82 GLU A CA 1
ATOM 624 C C . GLU A 1 82 ? 12.472 -30.385 2.152 1.00 48.84 82 GLU A C 1
ATOM 626 O O . GLU A 1 82 ? 12.324 -31.587 2.383 1.00 48.84 82 GLU A O 1
ATOM 631 N N . ARG A 1 83 ? 11.712 -29.751 1.260 1.00 45.25 83 ARG A N 1
ATOM 632 C CA . ARG A 1 83 ? 10.951 -30.476 0.248 1.00 45.25 83 ARG A CA 1
ATOM 633 C C . ARG A 1 83 ? 11.356 -29.958 -1.118 1.00 45.25 83 ARG A C 1
ATOM 635 O O . ARG A 1 83 ? 10.762 -29.036 -1.655 1.00 45.25 83 ARG A O 1
ATOM 642 N N . ASN A 1 84 ? 12.408 -30.609 -1.602 1.00 38.94 84 ASN A N 1
ATOM 643 C CA . ASN A 1 84 ? 12.733 -30.894 -2.990 1.00 38.94 84 ASN A CA 1
ATOM 644 C C . ASN A 1 84 ? 12.673 -29.723 -3.976 1.00 38.94 84 ASN A C 1
ATOM 646 O O . ASN A 1 84 ? 11.621 -29.350 -4.494 1.00 38.94 84 ASN A O 1
ATOM 650 N N . LEU A 1 85 ? 13.880 -29.290 -4.353 1.00 43.91 85 LEU A N 1
ATOM 651 C CA . LEU A 1 85 ? 14.208 -28.943 -5.728 1.00 43.91 85 LEU A CA 1
ATOM 652 C C . LEU A 1 85 ? 13.516 -29.930 -6.684 1.00 43.91 85 LEU A C 1
ATOM 654 O O . LEU A 1 85 ? 13.945 -31.072 -6.821 1.00 43.91 85 LEU A O 1
ATOM 658 N N . VAL A 1 86 ? 12.501 -29.469 -7.408 1.00 37.00 86 VAL A N 1
ATOM 659 C CA . VAL A 1 86 ? 12.286 -29.946 -8.774 1.00 37.00 86 VAL A CA 1
ATOM 660 C C . VAL A 1 86 ? 12.944 -28.915 -9.669 1.00 37.00 86 VAL A C 1
ATOM 662 O O . VAL A 1 86 ? 12.332 -27.972 -10.169 1.00 37.00 86 VAL A O 1
ATOM 665 N N . LYS A 1 87 ? 14.253 -29.096 -9.819 1.00 35.72 87 LYS A N 1
ATOM 666 C CA . LYS A 1 87 ? 14.987 -28.587 -10.959 1.00 35.72 87 LYS A CA 1
ATOM 667 C C . LYS A 1 87 ? 14.430 -29.332 -12.166 1.00 35.72 87 LYS A C 1
ATOM 669 O O . LYS A 1 87 ? 14.746 -30.495 -12.380 1.00 35.72 87 LYS A O 1
ATOM 674 N N . LYS A 1 88 ? 13.540 -28.691 -12.924 1.00 33.19 88 LYS A N 1
ATOM 675 C CA . LYS A 1 88 ? 13.203 -29.180 -14.261 1.00 33.19 88 LYS A CA 1
ATOM 676 C C . LYS A 1 88 ? 14.289 -28.688 -15.210 1.00 33.19 88 LYS A C 1
ATOM 678 O O . LYS A 1 88 ? 14.108 -27.760 -15.988 1.00 33.19 88 LYS A O 1
ATOM 683 N N . GLU A 1 89 ? 15.460 -29.290 -15.055 1.00 34.09 89 GLU A N 1
ATOM 684 C CA . GLU A 1 89 ? 16.410 -29.430 -16.141 1.00 34.09 89 GLU A CA 1
ATOM 685 C C . GLU A 1 89 ? 15.779 -30.381 -17.160 1.00 34.09 89 GLU A C 1
ATOM 687 O O . GLU A 1 89 ? 15.671 -31.575 -16.931 1.00 34.09 89 GLU A O 1
ATOM 692 N N . ASN A 1 90 ? 15.289 -29.827 -18.262 1.00 31.73 90 ASN A N 1
ATOM 693 C CA . ASN A 1 90 ? 15.224 -30.558 -19.519 1.00 31.73 90 ASN A CA 1
ATOM 694 C C . ASN A 1 90 ? 16.107 -29.779 -20.484 1.00 31.73 90 ASN A C 1
ATOM 696 O O . ASN A 1 90 ? 15.645 -28.958 -21.271 1.00 31.73 90 ASN A O 1
ATOM 700 N N . GLY A 1 91 ? 17.411 -29.978 -20.316 1.00 35.91 91 GLY A N 1
ATOM 701 C CA . GLY A 1 91 ? 18.371 -29.755 -21.376 1.00 35.91 91 GLY A CA 1
ATOM 702 C C . GLY A 1 91 ? 18.521 -31.057 -22.149 1.00 35.91 91 GLY A C 1
ATOM 703 O O . GLY A 1 91 ? 18.941 -32.056 -21.575 1.00 35.91 91 GLY A O 1
ATOM 704 N N . GLY A 1 92 ? 18.211 -30.999 -23.441 1.00 31.34 92 GLY A N 1
ATOM 705 C CA . GLY A 1 92 ? 18.746 -31.918 -24.436 1.00 31.34 92 GLY A CA 1
ATOM 706 C C . GLY A 1 92 ? 17.806 -33.032 -24.866 1.00 31.34 92 GLY A C 1
ATOM 707 O O . GLY A 1 92 ? 17.903 -34.146 -24.369 1.00 31.34 92 GLY A O 1
ATOM 708 N 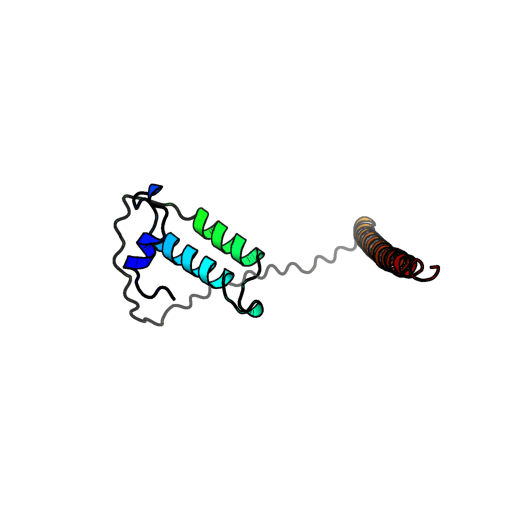N . GLU A 1 93 ? 17.032 -32.773 -25.916 1.00 29.09 93 GLU A N 1
ATOM 709 C CA . GLU A 1 93 ? 17.039 -33.729 -27.016 1.00 29.09 93 GLU A CA 1
ATOM 710 C C . GLU A 1 93 ? 17.828 -33.085 -28.150 1.00 29.09 93 GLU A C 1
ATOM 712 O O . GLU A 1 93 ? 17.449 -32.062 -28.719 1.00 29.09 93 GLU A O 1
ATOM 717 N N . SER A 1 94 ? 19.012 -33.645 -28.385 1.00 45.84 94 SER A N 1
ATOM 718 C CA . SER A 1 94 ? 19.738 -33.462 -29.625 1.00 45.84 94 SER A CA 1
ATOM 719 C C . SER A 1 94 ? 18.969 -34.259 -30.674 1.00 45.84 94 SER A C 1
ATOM 721 O O . SER A 1 94 ? 19.276 -35.419 -30.925 1.00 45.84 94 SER A O 1
ATOM 723 N N . GLU A 1 95 ? 17.935 -33.647 -31.240 1.00 41.22 95 GLU A N 1
ATOM 724 C CA . GLU A 1 95 ? 17.334 -34.111 -32.480 1.00 41.22 95 GLU A CA 1
ATOM 725 C C . GLU A 1 95 ? 17.928 -33.253 -33.594 1.00 41.22 95 GLU A C 1
ATOM 727 O O . GLU A 1 95 ? 17.823 -32.026 -33.609 1.00 41.22 95 GLU A O 1
ATOM 732 N N . LYS A 1 96 ? 18.665 -33.909 -34.485 1.00 51.66 96 LYS A N 1
ATOM 733 C CA . LYS A 1 96 ? 19.141 -33.312 -35.726 1.00 51.66 96 LYS A CA 1
ATOM 734 C C . LYS A 1 96 ? 17.915 -32.996 -36.585 1.00 51.66 96 LYS A C 1
ATOM 736 O O . LYS A 1 96 ? 17.500 -33.850 -37.357 1.00 51.66 96 LYS A O 1
ATOM 741 N N . ASP A 1 97 ? 17.368 -31.793 -36.470 1.00 41.53 97 ASP A N 1
ATOM 742 C CA . ASP A 1 97 ? 16.453 -31.241 -37.467 1.00 41.53 97 ASP A CA 1
ATOM 743 C C . ASP A 1 97 ? 16.854 -29.790 -37.744 1.00 41.53 97 ASP A C 1
ATOM 745 O O . ASP A 1 97 ? 16.708 -28.899 -36.906 1.00 41.53 97 ASP A O 1
ATOM 749 N N . ASP A 1 98 ? 17.442 -29.570 -38.919 1.00 51.84 98 ASP A N 1
ATOM 750 C CA . ASP A 1 98 ? 17.760 -28.255 -39.474 1.00 51.84 98 ASP A CA 1
ATOM 751 C C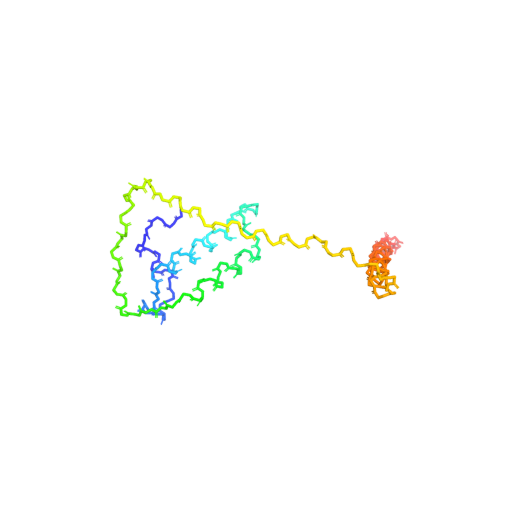 . ASP A 1 98 ? 16.430 -27.564 -39.832 1.00 51.84 98 ASP A C 1
ATOM 753 O O . ASP A 1 98 ? 15.965 -27.590 -40.972 1.00 51.84 98 ASP A O 1
ATOM 757 N N . SER A 1 99 ? 15.732 -27.064 -38.806 1.00 55.00 99 SER A N 1
ATOM 758 C CA . SER A 1 99 ? 14.372 -26.542 -38.930 1.00 55.00 99 SER A CA 1
ATOM 759 C C . SER A 1 99 ? 14.392 -25.004 -38.983 1.00 55.00 99 SER A C 1
ATOM 761 O O . SER A 1 99 ? 14.687 -24.351 -37.976 1.00 55.00 99 SER A O 1
ATOM 763 N N . PRO A 1 100 ? 14.001 -24.364 -40.106 1.00 62.75 100 PRO A N 1
ATOM 764 C CA . PRO A 1 100 ? 14.123 -22.912 -40.332 1.00 62.75 100 PRO A CA 1
ATOM 765 C C . PRO A 1 100 ? 13.392 -22.003 -39.325 1.00 62.75 100 PRO A C 1
ATOM 767 O O . PRO A 1 100 ? 13.564 -20.782 -39.325 1.00 62.75 100 PRO A O 1
ATOM 770 N N . LYS A 1 101 ? 12.523 -22.571 -38.483 1.00 58.62 101 LYS A N 1
ATOM 771 C CA . LYS A 1 101 ? 11.625 -21.831 -37.587 1.00 58.62 101 LYS A CA 1
ATOM 772 C C . LYS A 1 101 ? 12.319 -21.281 -36.345 1.00 58.62 101 LYS A C 1
ATOM 774 O O . LYS A 1 101 ? 11.866 -20.265 -35.818 1.00 58.62 101 LYS A O 1
ATOM 779 N N . GLU A 1 102 ? 13.381 -21.919 -35.865 1.00 57.59 102 GLU A N 1
ATOM 780 C CA . GLU A 1 102 ? 14.080 -21.463 -34.659 1.00 57.59 102 GLU A CA 1
ATOM 781 C C . GLU A 1 102 ? 15.009 -20.287 -34.968 1.00 57.59 102 GLU A C 1
ATOM 783 O O . GLU A 1 102 ? 14.918 -19.238 -34.325 1.00 57.59 102 GLU A O 1
ATOM 788 N N . THR A 1 103 ? 15.773 -20.394 -36.056 1.00 60.69 103 THR A N 1
ATOM 789 C CA . THR A 1 103 ? 16.581 -19.300 -36.609 1.00 6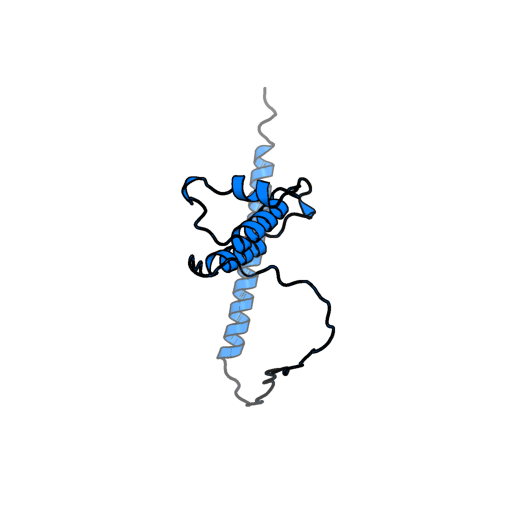0.69 103 THR A CA 1
ATOM 790 C C . THR A 1 103 ? 15.719 -18.080 -36.928 1.00 60.69 103 THR A C 1
ATOM 792 O O . THR A 1 103 ? 16.078 -16.958 -36.577 1.00 60.69 103 THR A O 1
ATOM 795 N N . ALA A 1 104 ? 14.525 -18.285 -37.498 1.00 64.12 104 ALA A N 1
ATOM 796 C CA . ALA A 1 104 ? 13.591 -17.195 -37.764 1.00 64.12 104 ALA A CA 1
ATOM 797 C C . ALA A 1 104 ? 13.164 -16.461 -36.482 1.00 64.12 104 ALA A C 1
ATOM 799 O O . ALA A 1 104 ? 13.096 -15.236 -36.479 1.00 64.12 104 ALA A O 1
ATOM 800 N N . ARG A 1 105 ? 12.901 -17.162 -35.373 1.00 70.88 105 ARG A N 1
ATOM 801 C CA . ARG A 1 105 ? 12.511 -16.512 -34.105 1.00 70.88 105 ARG A CA 1
ATOM 802 C C . ARG A 1 105 ? 13.634 -15.663 -33.515 1.00 70.88 105 ARG A C 1
ATOM 804 O O . ARG A 1 105 ? 13.357 -14.598 -32.969 1.00 70.88 105 ARG A O 1
ATOM 811 N N . ILE A 1 106 ? 14.874 -16.131 -33.623 1.00 70.06 106 ILE A N 1
ATOM 812 C CA . ILE A 1 106 ? 16.055 -15.410 -33.135 1.00 70.06 106 ILE A CA 1
ATOM 813 C C . ILE A 1 106 ? 16.259 -14.137 -33.965 1.00 70.06 106 ILE A C 1
ATOM 815 O O . ILE A 1 106 ? 16.282 -13.046 -33.402 1.00 70.06 106 ILE A O 1
ATOM 819 N N . LEU A 1 107 ? 16.253 -14.261 -35.296 1.00 70.38 107 LEU A N 1
ATOM 820 C CA . LEU A 1 107 ? 16.423 -13.126 -36.208 1.00 70.38 107 LEU A CA 1
ATOM 821 C C . LEU A 1 107 ? 15.298 -12.086 -36.086 1.00 70.38 107 LEU A C 1
ATOM 823 O O . LEU A 1 107 ? 15.562 -10.889 -36.144 1.00 70.38 107 LEU A O 1
ATOM 827 N N . ASN A 1 108 ? 14.050 -12.519 -35.868 1.00 76.56 108 ASN A N 1
ATOM 828 C CA . ASN A 1 108 ? 12.936 -11.597 -35.623 1.00 76.56 108 ASN A CA 1
ATOM 829 C C . ASN A 1 108 ? 13.130 -10.797 -34.325 1.00 76.56 108 ASN A C 1
ATOM 831 O O . ASN A 1 108 ? 12.874 -9.595 -34.304 1.00 76.56 108 ASN A O 1
ATOM 835 N N . ARG A 1 109 ? 13.635 -11.433 -33.259 1.00 75.62 109 ARG A N 1
ATOM 836 C CA . ARG A 1 109 ? 13.909 -10.747 -31.989 1.00 75.62 109 ARG A CA 1
ATOM 837 C C . ARG A 1 109 ? 15.075 -9.762 -32.101 1.00 75.62 109 ARG A C 1
ATOM 839 O O . ARG A 1 109 ? 15.042 -8.705 -31.471 1.00 75.62 109 ARG A O 1
ATOM 846 N N . ASP A 1 110 ? 16.077 -10.086 -32.912 1.00 84.56 110 ASP A N 1
ATOM 847 C CA . ASP A 1 110 ? 17.205 -9.193 -33.182 1.00 84.56 110 ASP A CA 1
ATOM 848 C C . ASP A 1 110 ? 16.771 -7.977 -34.017 1.00 84.56 110 ASP A C 1
ATOM 850 O O . ASP A 1 110 ? 17.120 -6.849 -33.671 1.00 84.56 110 ASP A O 1
ATOM 854 N N . LEU A 1 111 ? 15.906 -8.173 -35.018 1.00 85.50 111 LEU A N 1
ATOM 855 C CA . LEU A 1 111 ? 15.276 -7.088 -35.784 1.00 85.50 111 LEU A CA 1
ATOM 856 C C . LEU A 1 111 ? 14.444 -6.148 -34.897 1.00 85.50 111 LEU A C 1
ATOM 858 O O . LEU A 1 111 ? 14.535 -4.924 -35.023 1.00 85.50 111 LEU A O 1
ATOM 862 N N . GLU A 1 112 ? 13.650 -6.692 -33.972 1.00 85.00 112 GLU A N 1
ATOM 863 C CA . GLU A 1 112 ? 12.878 -5.889 -33.014 1.00 85.00 112 GLU A CA 1
ATOM 864 C C . GLU A 1 112 ? 13.787 -5.090 -32.073 1.00 85.00 112 GLU A C 1
ATOM 866 O O . GLU A 1 112 ? 13.538 -3.905 -31.821 1.00 85.00 112 GLU A O 1
ATOM 871 N N . ARG A 1 113 ? 14.874 -5.707 -31.591 1.00 88.81 113 ARG A N 1
ATOM 872 C CA . ARG A 1 113 ? 15.887 -5.037 -30.768 1.00 88.81 113 ARG A CA 1
ATOM 873 C C . ARG A 1 113 ? 16.560 -3.898 -31.534 1.00 88.81 113 ARG A C 1
ATOM 875 O O . ARG A 1 113 ? 16.696 -2.808 -30.979 1.00 88.81 113 ARG A O 1
ATOM 882 N N . GLU A 1 114 ? 16.970 -4.120 -32.779 1.00 91.44 114 GLU A N 1
ATOM 883 C CA . GLU A 1 114 ? 17.592 -3.079 -33.603 1.00 91.44 114 GLU A CA 1
ATOM 884 C C . GLU A 1 114 ? 16.636 -1.916 -33.879 1.00 91.44 114 GLU A C 1
ATOM 886 O O . GLU A 1 114 ? 17.026 -0.752 -33.739 1.00 91.44 114 GLU A O 1
ATOM 891 N N . ARG A 1 115 ? 15.366 -2.210 -34.183 1.00 91.50 115 ARG A N 1
ATOM 892 C CA . ARG A 1 115 ? 14.335 -1.189 -34.399 1.00 91.50 115 ARG A CA 1
ATOM 893 C C . ARG A 1 115 ? 14.115 -0.329 -33.155 1.00 91.50 115 ARG A C 1
ATOM 895 O O . ARG A 1 115 ? 14.092 0.896 -33.267 1.00 91.50 115 ARG A O 1
ATOM 902 N N . ALA A 1 116 ? 14.019 -0.950 -31.979 1.00 89.88 116 ALA A N 1
ATOM 903 C CA . ALA A 1 116 ? 13.871 -0.231 -30.715 1.00 89.88 116 ALA A CA 1
ATOM 904 C C . ALA A 1 116 ? 15.080 0.677 -30.419 1.00 89.88 116 ALA A C 1
ATOM 906 O O . ALA A 1 116 ? 14.919 1.807 -29.956 1.00 89.88 116 ALA A O 1
ATOM 907 N N . VAL A 1 117 ? 16.299 0.221 -30.732 1.00 94.38 117 VAL A N 1
ATOM 908 C CA . VAL A 1 117 ? 17.523 1.027 -30.577 1.00 94.38 117 VAL A CA 1
ATOM 909 C C . VAL A 1 117 ? 17.547 2.207 -31.553 1.00 94.38 117 VAL A C 1
ATOM 911 O O . VAL A 1 117 ? 17.923 3.314 -31.157 1.00 94.38 117 VAL A O 1
ATOM 914 N N . ALA A 1 118 ? 17.151 2.001 -32.811 1.00 90.88 118 ALA A N 1
ATOM 915 C CA . ALA A 1 118 ? 17.073 3.069 -33.806 1.00 90.88 118 ALA A CA 1
ATOM 916 C C . ALA A 1 118 ? 16.049 4.141 -33.401 1.00 90.88 118 ALA A C 1
ATOM 918 O O . ALA A 1 118 ? 16.351 5.334 -33.444 1.00 90.88 118 ALA A O 1
ATOM 919 N N . GLU A 1 119 ? 14.876 3.723 -32.925 1.00 92.62 119 GLU A N 1
ATOM 920 C CA . GLU A 1 119 ? 13.845 4.634 -32.431 1.00 92.62 119 GLU A CA 1
ATOM 921 C C . GLU A 1 119 ? 14.337 5.436 -31.216 1.00 92.62 119 GLU A C 1
ATOM 923 O O . GLU A 1 119 ? 14.224 6.662 -31.202 1.00 92.62 119 GLU A O 1
ATOM 928 N N . ALA A 1 120 ? 14.988 4.787 -30.245 1.00 90.19 120 ALA A N 1
ATOM 929 C CA . ALA A 1 120 ? 15.551 5.468 -29.078 1.00 90.19 120 ALA A CA 1
ATOM 930 C C . ALA A 1 120 ? 16.611 6.524 -29.453 1.00 90.19 120 ALA A C 1
ATOM 932 O O . ALA A 1 120 ? 16.644 7.613 -28.869 1.00 90.19 120 ALA A O 1
ATOM 933 N N . LYS A 1 121 ? 17.459 6.242 -30.455 1.00 92.25 121 LYS A N 1
ATOM 934 C CA . LYS A 1 121 ? 18.429 7.220 -30.980 1.00 92.25 121 LYS A CA 1
ATOM 935 C C . LYS A 1 121 ? 17.731 8.438 -31.586 1.00 92.25 121 LYS A C 1
ATOM 937 O O . LYS A 1 121 ? 18.112 9.566 -31.268 1.00 92.25 121 LYS A O 1
ATOM 942 N N . MET A 1 122 ? 16.687 8.219 -32.386 1.00 94.19 122 MET A N 1
ATOM 943 C CA . MET A 1 122 ? 15.895 9.297 -32.988 1.00 94.19 122 MET A CA 1
ATOM 944 C C . MET A 1 122 ? 15.189 10.146 -31.930 1.00 94.19 122 MET A C 1
ATOM 946 O O . MET A 1 122 ? 15.204 11.371 -32.031 1.00 94.19 122 MET A O 1
ATOM 950 N N . TRP A 1 123 ? 14.641 9.528 -30.879 1.00 88.88 123 TRP A N 1
ATOM 951 C CA . TRP A 1 123 ? 14.080 10.252 -29.735 1.00 88.88 123 TRP A CA 1
ATOM 952 C C . TRP A 1 123 ? 15.116 11.180 -29.092 1.00 88.88 123 TRP A C 1
ATOM 954 O O . TRP A 1 123 ? 14.840 12.360 -28.876 1.00 88.88 123 TRP A O 1
ATOM 964 N N . GLY A 1 124 ? 16.334 10.687 -28.852 1.00 92.38 124 GLY A N 1
ATOM 965 C CA . GLY A 1 124 ? 17.413 11.490 -28.275 1.00 92.38 124 GLY A CA 1
ATOM 966 C C . GLY A 1 124 ? 17.918 12.609 -29.193 1.00 92.38 124 GLY A C 1
ATOM 967 O O . GLY A 1 124 ? 18.280 13.682 -28.713 1.00 92.38 124 GLY A O 1
ATOM 968 N N . GLU A 1 125 ? 17.983 12.392 -30.506 1.00 84.44 125 GLU A N 1
ATOM 969 C CA . GLU A 1 125 ? 18.373 13.424 -31.480 1.00 84.44 125 GLU A CA 1
ATOM 970 C C . GLU A 1 125 ? 17.293 14.486 -31.668 1.00 84.44 125 GLU A C 1
ATOM 972 O O . GLU A 1 125 ? 17.601 15.678 -31.647 1.00 84.44 125 GLU A O 1
ATOM 977 N N . ASN A 1 126 ? 16.031 14.076 -31.801 1.00 88.94 126 ASN A N 1
ATOM 978 C CA . ASN A 1 126 ? 14.912 14.991 -31.984 1.00 88.94 126 ASN A CA 1
ATOM 979 C C . ASN A 1 126 ? 14.674 15.839 -30.728 1.00 88.94 126 ASN A C 1
ATOM 981 O O . ASN A 1 126 ? 14.459 17.043 -30.832 1.00 88.94 126 ASN A O 1
ATOM 985 N N . TRP A 1 127 ? 14.812 15.242 -29.539 1.00 82.31 127 TRP A N 1
ATOM 986 C CA . TRP A 1 127 ? 14.767 15.972 -28.272 1.00 82.31 127 TRP A CA 1
ATOM 987 C C . TRP A 1 127 ? 15.915 16.982 -28.153 1.00 82.31 127 TRP A C 1
ATOM 989 O O . TRP A 1 127 ? 15.685 18.135 -27.799 1.00 82.31 127 TRP A O 1
ATOM 999 N N . ARG A 1 128 ? 17.147 16.596 -28.525 1.00 85.62 128 ARG A N 1
ATOM 1000 C CA . ARG A 1 128 ? 18.296 17.519 -28.548 1.00 85.62 128 ARG A CA 1
ATOM 1001 C C . ARG A 1 128 ? 18.099 18.669 -29.537 1.00 85.62 128 ARG A C 1
ATOM 1003 O O . ARG A 1 128 ? 18.428 19.798 -29.193 1.00 85.62 128 ARG A O 1
ATOM 1010 N N . ARG A 1 129 ? 17.548 18.408 -30.730 1.00 81.69 129 ARG A N 1
ATOM 1011 C CA . ARG A 1 129 ? 17.212 19.453 -31.716 1.00 81.69 129 ARG A CA 1
ATOM 1012 C C . ARG A 1 129 ? 16.126 20.390 -31.196 1.00 81.69 129 ARG A C 1
ATOM 1014 O O . ARG A 1 129 ? 16.317 21.596 -31.255 1.00 81.69 129 ARG A O 1
ATOM 1021 N N . ALA A 1 130 ? 15.044 19.854 -30.632 1.00 78.62 130 ALA A N 1
ATOM 1022 C CA . ALA A 1 130 ? 13.978 20.655 -30.031 1.00 78.62 130 ALA A CA 1
ATOM 1023 C C . ALA A 1 130 ? 14.503 21.541 -28.888 1.00 78.62 130 ALA A C 1
ATOM 1025 O O . ALA A 1 130 ? 14.157 22.717 -28.805 1.00 78.62 130 ALA A O 1
ATOM 1026 N N . ASN A 1 131 ? 15.400 21.008 -28.054 1.00 78.94 131 ASN A N 1
ATOM 1027 C CA . ASN A 1 131 ? 15.994 21.748 -26.944 1.00 78.94 131 ASN A CA 1
ATOM 1028 C C . ASN A 1 131 ? 17.066 22.764 -27.394 1.00 78.94 131 ASN A C 1
ATOM 1030 O O . ASN A 1 131 ? 17.265 23.775 -26.731 1.00 78.94 131 ASN A O 1
ATOM 1034 N N . ALA A 1 132 ? 17.742 22.531 -28.525 1.00 71.94 132 ALA A N 1
ATOM 1035 C CA . ALA A 1 132 ? 18.667 23.494 -29.129 1.00 71.94 132 ALA A CA 1
ATOM 1036 C C . ALA A 1 132 ? 17.932 24.632 -29.863 1.00 71.94 132 ALA A C 1
ATOM 1038 O O . ALA A 1 132 ? 18.390 25.773 -29.836 1.00 71.94 132 ALA A O 1
ATOM 1039 N N . GLN A 1 133 ? 16.779 24.341 -30.476 1.00 61.44 133 GLN A N 1
ATOM 1040 C CA . GLN A 1 133 ? 15.941 25.339 -31.148 1.00 61.44 133 GLN A CA 1
ATOM 1041 C C . GLN A 1 133 ? 15.292 26.313 -30.147 1.00 61.44 133 GLN A C 1
ATOM 1043 O O . GLN A 1 133 ? 15.093 27.474 -30.477 1.00 61.44 133 GLN A O 1
ATOM 1048 N N . GLY A 1 134 ? 15.036 25.877 -28.908 1.00 57.94 134 GLY A N 1
ATOM 1049 C CA . GLY A 1 134 ? 14.520 26.727 -27.827 1.00 57.94 134 GLY A CA 1
ATOM 1050 C C . GLY A 1 134 ? 15.522 27.725 -27.222 1.00 57.94 134 GLY A C 1
ATOM 1051 O O . GLY A 1 134 ? 15.160 28.431 -26.287 1.00 57.94 134 GLY A O 1
ATOM 1052 N N . ASN A 1 135 ? 16.767 27.795 -27.718 1.00 51.38 135 ASN A N 1
ATOM 1053 C CA . ASN A 1 135 ? 17.816 28.690 -27.201 1.00 51.38 135 ASN A CA 1
ATOM 1054 C C . ASN A 1 135 ? 18.192 29.846 -28.158 1.00 51.38 135 ASN A C 1
ATOM 1056 O O . ASN A 1 135 ? 19.169 30.546 -27.903 1.00 51.38 135 ASN A O 1
ATOM 1060 N N . VAL A 1 136 ? 17.459 30.065 -29.260 1.00 54.22 136 VAL A N 1
ATOM 1061 C CA . VAL A 1 136 ? 17.754 31.146 -30.234 1.00 54.22 136 VAL A CA 1
ATOM 1062 C C . VAL A 1 136 ? 16.767 32.322 -30.239 1.00 54.22 136 VAL A C 1
ATOM 1064 O O . VAL A 1 136 ? 17.006 33.282 -30.962 1.00 54.22 136 VAL A O 1
ATOM 1067 N N . ASP A 1 137 ? 15.758 32.347 -29.363 1.00 53.06 137 ASP A N 1
ATOM 1068 C CA . ASP A 1 137 ? 14.795 33.466 -29.287 1.00 53.06 137 ASP A CA 1
ATOM 1069 C C . ASP A 1 137 ? 15.115 34.518 -28.195 1.00 53.06 137 ASP A C 1
ATOM 1071 O O . ASP A 1 137 ? 14.262 35.327 -27.839 1.00 53.06 137 ASP A O 1
ATOM 1075 N N . VAL A 1 138 ? 16.347 34.557 -27.659 1.00 55.41 138 VAL A N 1
ATOM 1076 C CA . VAL A 1 138 ? 16.781 35.552 -26.640 1.00 55.41 138 VAL A CA 1
ATOM 1077 C C . VAL A 1 138 ? 17.922 36.450 -27.144 1.00 55.41 138 VAL A C 1
ATOM 1079 O O . VAL A 1 138 ? 18.825 36.817 -26.401 1.00 55.41 138 VAL A O 1
ATOM 1082 N N . VAL A 1 139 ? 17.911 36.845 -28.420 1.00 51.50 139 VAL A N 1
ATOM 1083 C CA . VAL A 1 139 ? 18.659 38.040 -28.854 1.00 51.50 139 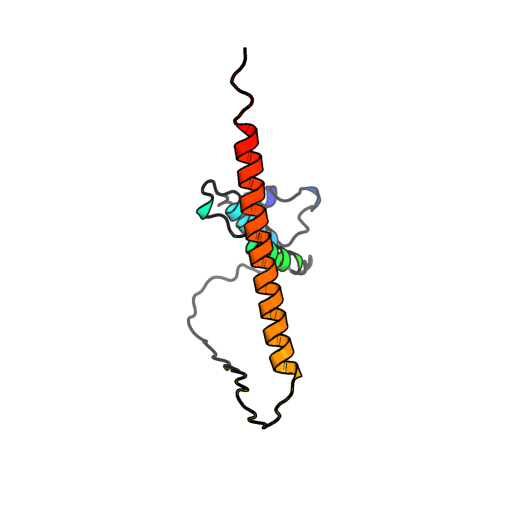VAL A CA 1
ATOM 1084 C C . VAL A 1 139 ? 17.985 38.666 -30.077 1.00 51.50 139 VAL A C 1
ATOM 1086 O O . VAL A 1 139 ? 18.162 38.230 -31.208 1.00 51.50 139 VAL A O 1
ATOM 1089 N N . ASN A 1 140 ? 17.119 39.643 -29.818 1.00 43.62 140 ASN A N 1
ATOM 1090 C CA . ASN A 1 140 ? 16.842 40.826 -30.644 1.00 43.62 140 ASN A CA 1
ATOM 1091 C C . ASN A 1 140 ? 15.740 41.624 -29.935 1.00 43.62 140 ASN A C 1
ATOM 1093 O O . ASN A 1 140 ? 14.549 41.440 -30.186 1.00 43.62 140 ASN A O 1
ATOM 1097 N N . GLY A 1 141 ? 16.177 42.463 -28.998 1.00 39.53 141 GLY A N 1
ATOM 1098 C CA . GLY A 1 141 ? 15.448 43.618 -28.484 1.00 39.53 141 GLY A CA 1
ATOM 1099 C C . GLY A 1 141 ? 16.291 44.854 -28.742 1.00 39.53 141 GLY A C 1
ATOM 1100 O O . GLY A 1 141 ? 17.533 44.714 -28.647 1.00 39.53 141 GLY A O 1
#

Radius of gyration: 28.59 Å; Cα contacts (8 Å, |Δi|>4): 29; chains: 1; bounding box: 38×78×62 Å

Foldseek 3Di:
DPPDLVVLVVVDDVVCVPQDDSVLSVLVVVLVVQQPDPDPVSRDDVVVSVVSVVVSVPDDRDPPPPPPPPPPPDDDPDDPPDDDDPPPPPDDDPDPDPDVVVVVVVVVVVVVVVVVVVVVVVVVVVVVVVVVVVPPPPDDD

Nearest PDB structures (foldseek):
  5tos-assembly2_B  TM=8.967E-01  e=3.533E-02  Arabidopsis thaliana
  6swa-assembly1_f  TM=1.244E-01  e=5.937E+00  Mus musculus

Solvent-accessible surface area (backbone atoms only — not comparable to full-atom values): 9348 Å² total; per-residue (Å²): 130,87,85,49,72,77,60,54,64,71,71,48,66,74,88,50,71,80,74,64,50,68,67,52,54,54,52,51,50,51,54,52,55,37,61,69,42,88,55,69,89,70,33,71,58,68,68,57,52,52,51,52,50,51,56,55,70,69,53,82,77,58,92,81,61,64,84,72,73,78,79,73,91,66,92,72,93,80,77,90,73,88,77,71,89,79,76,83,76,82,80,80,84,89,67,96,65,98,56,73,66,58,62,48,53,54,54,52,52,50,52,52,51,51,50,54,52,54,51,53,51,49,52,56,50,52,50,50,50,56,60,56,62,73,69,67,86,85,77,88,130

Secondary structure (DSSP, 8-state):
----HHHHGGGS-GGGTT-S-HHHHHHHHHHHHHHT-SSGGGSPPHHHHHHHHHHHHTS---TTS----------------------------------HHHHHHHHHHHHHHHHHHHHHHHHHHHHHHHHHHTTSSS---

Mean predicted aligned error: 19.99 Å

Organism: Acorus calamus (NCBI:txid4465)

Sequence (141 aa):
MFNDRRKLQKLADPRLQGRYPMRGLYQALAVASMCIQEQAATRPLIADVVTALSYLANQSYDPNMAPAPSLRVTGSRAGLSERNLVKKENGGESEKDDSPKETARILNRDLERERAVAEAKMWGENWRRANAQGNVDVVNG

pLDDT: mean 73.66, std 21.53, range [29.09, 98.25]